Protein AF-A0A1V4VAX2-F1 (afdb_monomer_lite)

Structure (mmCIF, N/CA/C/O backbone):
data_AF-A0A1V4VAX2-F1
#
_entry.id   AF-A0A1V4VAX2-F1
#
loop_
_atom_site.group_PDB
_atom_site.id
_atom_site.type_symbol
_atom_site.label_atom_id
_atom_site.label_alt_id
_atom_site.label_comp_id
_atom_site.label_asym_id
_atom_site.label_entity_id
_atom_site.label_seq_id
_atom_site.pdbx_PDB_ins_code
_atom_site.Cartn_x
_atom_site.Cartn_y
_atom_site.Cartn_z
_atom_site.occupancy
_atom_site.B_iso_or_equiv
_atom_site.auth_seq_id
_atom_site.auth_comp_id
_atom_site.auth_asym_id
_atom_site.auth_atom_id
_atom_site.pdbx_PDB_model_num
ATOM 1 N N . MET A 1 1 ? -25.487 10.716 -40.564 1.00 39.34 1 MET A N 1
ATOM 2 C CA . MET A 1 1 ? -24.117 11.257 -40.443 1.00 39.34 1 MET A CA 1
ATOM 3 C C . MET A 1 1 ? -23.386 10.373 -39.447 1.00 39.34 1 MET A C 1
ATOM 5 O O . MET A 1 1 ? -23.615 10.501 -38.255 1.00 39.34 1 MET A O 1
ATOM 9 N N . ALA A 1 2 ? -22.660 9.371 -39.944 1.00 42.88 2 ALA A N 1
ATOM 10 C CA . ALA A 1 2 ? -21.933 8.409 -39.121 1.00 42.88 2 ALA A CA 1
ATOM 11 C C . ALA A 1 2 ? -20.524 8.959 -38.873 1.00 42.88 2 ALA A C 1
ATOM 13 O O . ALA A 1 2 ? -19.790 9.191 -39.831 1.00 42.88 2 ALA A O 1
ATOM 14 N N . LEU A 1 3 ? -20.179 9.222 -37.613 1.00 48.53 3 LEU A N 1
ATOM 15 C CA . LEU A 1 3 ? -18.826 9.608 -37.222 1.00 48.53 3 LEU A CA 1
ATOM 16 C C . LEU A 1 3 ? -18.012 8.333 -37.002 1.00 48.53 3 LEU A C 1
ATOM 18 O O . LEU A 1 3 ? -18.353 7.496 -36.166 1.00 48.53 3 LEU A O 1
ATOM 22 N N . SER A 1 4 ? -16.986 8.187 -37.839 1.00 50.41 4 SER A N 1
ATOM 23 C CA . SER A 1 4 ? -16.044 7.078 -37.893 1.00 50.41 4 SER A CA 1
ATOM 24 C C . SER A 1 4 ? -15.468 6.729 -36.526 1.00 50.41 4 SER A C 1
ATOM 26 O O . SER A 1 4 ? -14.902 7.566 -35.830 1.00 50.41 4 SER A O 1
ATOM 28 N N . THR A 1 5 ? -15.562 5.450 -36.181 1.00 53.62 5 THR A N 1
ATOM 29 C CA . THR A 1 5 ? -14.800 4.826 -35.105 1.00 53.62 5 THR A CA 1
ATOM 30 C C . THR A 1 5 ? -13.356 4.677 -35.576 1.00 53.62 5 THR A C 1
ATOM 32 O O . THR A 1 5 ? -13.020 3.742 -36.305 1.00 53.62 5 THR A O 1
ATOM 35 N N . GLU A 1 6 ? -12.496 5.616 -35.202 1.00 58.69 6 GLU A N 1
ATOM 36 C CA . GLU A 1 6 ? -11.065 5.529 -35.477 1.00 58.69 6 GLU A CA 1
ATOM 37 C C . GLU A 1 6 ? -10.458 4.496 -34.526 1.00 58.69 6 GLU A C 1
ATOM 39 O O . GLU A 1 6 ? -10.135 4.763 -33.370 1.00 58.69 6 GLU A O 1
ATOM 44 N N . LYS A 1 7 ? -10.374 3.255 -35.012 1.00 52.06 7 LYS A N 1
ATOM 45 C CA . LYS A 1 7 ? -9.631 2.183 -34.361 1.00 52.06 7 LYS A CA 1
ATOM 46 C C . LYS A 1 7 ? -8.171 2.613 -34.283 1.00 52.06 7 LYS A C 1
ATOM 48 O O . LYS A 1 7 ? -7.478 2.623 -35.299 1.00 52.06 7 LYS A O 1
ATOM 53 N N . PHE A 1 8 ? -7.703 2.935 -33.082 1.00 44.44 8 PHE A N 1
ATOM 54 C CA . PHE A 1 8 ? -6.287 3.151 -32.801 1.00 44.44 8 PHE A CA 1
ATOM 55 C C . PHE A 1 8 ? -5.564 1.793 -32.825 1.00 44.44 8 PHE A C 1
ATOM 57 O O . PHE A 1 8 ? -5.205 1.222 -31.801 1.00 44.44 8 PHE A O 1
ATOM 64 N N . ASN A 1 9 ? -5.433 1.228 -34.025 1.00 56.44 9 ASN A N 1
ATOM 65 C CA . ASN A 1 9 ? -4.704 -0.002 -34.287 1.00 56.44 9 ASN A CA 1
ATOM 66 C C . ASN A 1 9 ? -3.225 0.370 -34.451 1.00 56.44 9 ASN A C 1
ATOM 68 O O . ASN A 1 9 ? -2.765 0.697 -35.544 1.00 56.44 9 ASN A O 1
ATOM 72 N N . ASN A 1 10 ? -2.481 0.378 -33.346 1.00 54.09 10 ASN A N 1
ATOM 73 C CA . ASN A 1 10 ? -1.025 0.459 -33.381 1.00 54.09 10 ASN A CA 1
ATOM 74 C C . ASN A 1 10 ? -0.450 -0.954 -33.211 1.00 54.09 10 ASN A C 1
ATOM 76 O O . ASN A 1 10 ? -0.072 -1.360 -32.117 1.00 54.09 10 ASN A O 1
ATOM 80 N N . GLU A 1 11 ? -0.413 -1.716 -34.306 1.00 59.25 11 GLU A N 1
ATOM 81 C CA . GLU A 1 11 ? 0.120 -3.088 -34.347 1.00 59.25 11 GLU A CA 1
ATOM 82 C C . GLU A 1 11 ? 1.662 -3.166 -34.384 1.00 59.25 11 GLU A C 1
ATOM 84 O O . GLU A 1 11 ? 2.218 -4.098 -34.954 1.00 59.25 11 GLU A O 1
ATOM 89 N N . LYS A 1 12 ? 2.404 -2.190 -33.833 1.00 53.47 12 LYS A N 1
ATOM 90 C CA . LYS A 1 12 ? 3.857 -2.074 -34.104 1.00 53.47 12 LYS A CA 1
ATOM 91 C C . LYS A 1 12 ? 4.791 -2.136 -32.901 1.00 53.47 12 LYS A C 1
ATOM 93 O O . LYS A 1 12 ? 5.957 -1.792 -33.037 1.00 53.47 12 LYS A O 1
ATOM 98 N N . ASN A 1 13 ? 4.338 -2.624 -31.750 1.00 48.22 13 ASN A N 1
ATOM 99 C CA . ASN A 1 13 ? 5.244 -2.975 -30.650 1.00 48.22 13 ASN A CA 1
ATOM 100 C C . ASN A 1 13 ? 4.945 -4.378 -30.126 1.00 48.22 13 ASN A C 1
ATOM 102 O O . ASN A 1 13 ? 4.6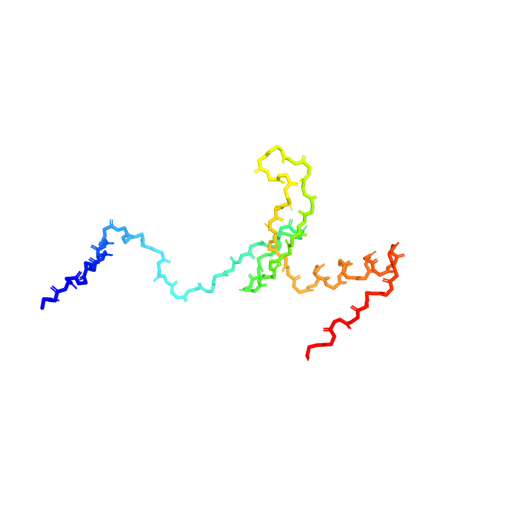27 -4.575 -28.956 1.00 48.22 13 ASN A O 1
ATOM 106 N N . LEU A 1 14 ? 5.060 -5.366 -31.017 1.00 47.44 14 LEU A N 1
ATOM 107 C CA . LEU A 1 14 ? 5.186 -6.759 -30.612 1.00 47.44 14 LEU A CA 1
ATOM 108 C C . LEU A 1 14 ? 6.563 -6.938 -29.948 1.00 47.44 14 LEU A C 1
ATOM 110 O O . LEU A 1 14 ? 7.540 -7.313 -30.590 1.00 47.44 14 LEU A O 1
ATOM 114 N N . HIS A 1 15 ? 6.654 -6.609 -28.659 1.00 48.81 15 HIS A N 1
ATOM 115 C CA . HIS A 1 15 ? 7.746 -7.085 -27.821 1.00 48.81 15 HIS A CA 1
ATOM 116 C C . HIS A 1 15 ? 7.538 -8.600 -27.618 1.00 48.81 15 HIS A C 1
ATOM 118 O O . HIS A 1 15 ? 6.442 -9.000 -27.210 1.00 48.81 15 HIS A O 1
ATOM 124 N N . PRO A 1 16 ? 8.524 -9.462 -27.922 1.00 49.91 16 PRO A N 1
ATOM 125 C CA . PRO A 1 16 ? 8.374 -10.918 -27.887 1.00 49.91 16 PRO A CA 1
ATOM 126 C C . PRO A 1 16 ? 8.421 -11.470 -26.452 1.00 49.91 16 PRO A C 1
ATOM 128 O O . PRO A 1 16 ? 9.265 -12.296 -26.120 1.00 49.91 16 PRO A O 1
ATOM 131 N N . CYS A 1 17 ? 7.523 -11.007 -25.580 1.00 49.75 17 CYS A N 1
ATOM 132 C CA . CYS A 1 17 ? 7.380 -11.541 -24.220 1.00 49.75 17 CYS A CA 1
ATOM 133 C C . CYS A 1 17 ? 5.930 -11.819 -23.820 1.00 49.75 17 CYS A C 1
ATOM 135 O O . CYS A 1 17 ? 5.694 -12.164 -22.670 1.00 49.75 17 CYS A O 1
ATOM 137 N N . VAL A 1 18 ? 4.955 -11.697 -24.731 1.00 50.09 18 VAL A N 1
ATOM 138 C CA . VAL A 1 18 ? 3.568 -12.121 -24.467 1.00 50.09 18 VAL A CA 1
ATOM 139 C C . VAL A 1 18 ? 3.449 -13.645 -24.560 1.00 50.09 18 VAL A C 1
ATOM 141 O O . VAL A 1 18 ? 2.751 -14.199 -25.403 1.00 50.09 18 VAL A O 1
ATOM 144 N N . GLY A 1 19 ? 4.206 -14.323 -23.700 1.00 46.53 19 GLY A N 1
ATOM 145 C CA . GLY A 1 19 ? 3.809 -15.612 -23.172 1.00 46.53 19 GLY A CA 1
ATOM 146 C C . GLY A 1 19 ? 2.781 -15.354 -22.078 1.00 46.53 19 GLY A C 1
ATOM 147 O O . GLY A 1 19 ? 2.947 -14.456 -21.257 1.00 46.53 19 GLY A O 1
ATOM 148 N N . ASP A 1 20 ? 1.703 -16.114 -22.120 1.00 56.34 20 ASP A N 1
ATOM 149 C CA . ASP A 1 20 ? 0.708 -16.286 -21.070 1.00 56.34 20 ASP A CA 1
ATOM 150 C C . ASP A 1 20 ? 1.394 -16.808 -19.784 1.00 56.34 20 ASP A C 1
ATOM 152 O O . ASP A 1 20 ? 1.363 -17.991 -19.468 1.00 56.34 20 ASP A O 1
ATOM 156 N N . GLU A 1 21 ? 2.122 -15.935 -19.086 1.00 55.25 21 GLU A N 1
ATOM 157 C CA . GLU A 1 21 ? 2.831 -16.210 -17.837 1.00 55.25 21 GLU A CA 1
ATOM 158 C C . GLU A 1 21 ? 2.404 -15.138 -16.836 1.00 55.25 21 GLU A C 1
ATOM 160 O O . GLU A 1 21 ? 2.400 -13.943 -17.130 1.00 55.25 21 GLU A O 1
ATOM 165 N N . SER A 1 22 ? 1.917 -15.585 -15.682 1.00 55.88 22 SER A N 1
ATOM 166 C CA . SER A 1 22 ? 1.222 -14.776 -14.685 1.00 55.88 22 SER A CA 1
ATOM 167 C C . SER A 1 22 ? 1.925 -13.437 -14.441 1.00 55.88 22 SER A C 1
ATOM 169 O O . SER A 1 22 ? 3.124 -13.419 -14.186 1.00 55.88 22 SER A O 1
ATOM 171 N N . ASN A 1 23 ? 1.180 -12.327 -14.504 1.00 61.56 23 ASN A N 1
ATOM 172 C CA . ASN A 1 23 ? 1.640 -10.967 -14.198 1.00 61.56 23 ASN A CA 1
ATOM 173 C C . ASN A 1 23 ? 2.038 -10.864 -12.713 1.00 61.56 23 ASN A C 1
ATOM 175 O O . ASN A 1 23 ? 1.310 -10.321 -11.884 1.00 61.56 23 ASN A O 1
ATOM 179 N N . MET A 1 24 ? 3.158 -11.488 -12.366 1.00 72.88 24 MET A N 1
ATOM 180 C CA .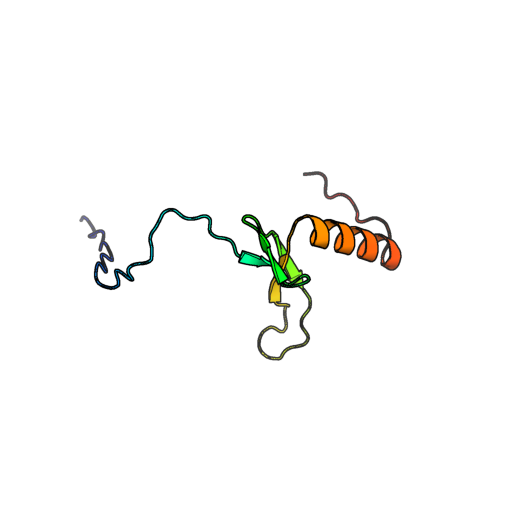 MET A 1 24 ? 3.745 -11.481 -11.043 1.00 72.88 24 MET A CA 1
ATOM 181 C C . MET A 1 24 ? 4.339 -10.095 -10.836 1.00 72.88 24 MET A C 1
ATOM 183 O O . MET A 1 24 ? 5.279 -9.707 -11.523 1.00 72.88 24 MET A O 1
ATOM 187 N N . ALA A 1 25 ? 3.770 -9.346 -9.902 1.00 81.38 25 ALA A N 1
ATOM 188 C CA . ALA A 1 25 ? 4.255 -8.031 -9.534 1.00 81.38 25 ALA A CA 1
ATOM 189 C C . ALA A 1 25 ? 4.871 -8.092 -8.136 1.00 81.38 25 ALA A C 1
ATOM 191 O O . ALA A 1 25 ? 4.389 -8.803 -7.247 1.00 81.38 25 ALA A O 1
ATOM 192 N N . ASP A 1 26 ? 5.948 -7.345 -7.935 1.00 86.69 26 ASP A N 1
ATOM 193 C CA . ASP A 1 26 ? 6.618 -7.280 -6.645 1.00 86.69 26 ASP A CA 1
ATOM 194 C C . ASP A 1 26 ? 5.820 -6.413 -5.670 1.00 86.69 26 ASP A C 1
ATOM 196 O O . ASP A 1 26 ? 5.425 -5.287 -5.975 1.00 86.69 26 ASP A O 1
ATOM 200 N N . CYS A 1 27 ? 5.585 -6.935 -4.467 1.00 87.19 27 CYS A N 1
ATOM 201 C CA . CYS A 1 27 ? 5.002 -6.153 -3.384 1.00 87.19 27 CYS A CA 1
ATOM 202 C C . CYS A 1 27 ? 5.941 -4.998 -2.997 1.00 87.19 27 CYS A C 1
ATOM 204 O O . CYS A 1 27 ? 7.093 -5.235 -2.650 1.00 87.19 27 CYS A O 1
ATOM 206 N N . ASP A 1 28 ? 5.442 -3.762 -2.944 1.00 87.62 28 ASP A N 1
ATOM 207 C CA . ASP A 1 28 ? 6.254 -2.572 -2.632 1.00 87.62 28 ASP A CA 1
ATOM 208 C C . ASP A 1 28 ? 6.816 -2.573 -1.190 1.00 87.62 28 ASP A C 1
ATOM 210 O O . ASP A 1 28 ? 7.754 -1.843 -0.888 1.00 87.62 28 ASP A O 1
ATOM 214 N N . LEU A 1 29 ? 6.274 -3.416 -0.297 1.00 86.50 29 LEU A N 1
ATOM 215 C CA . LEU A 1 29 ? 6.717 -3.539 1.100 1.00 86.50 29 LEU A CA 1
ATOM 216 C C . LEU A 1 29 ? 7.709 -4.677 1.334 1.00 86.50 29 LEU A C 1
ATOM 218 O O . LEU A 1 29 ? 8.726 -4.486 1.994 1.00 86.50 29 LEU A O 1
ATOM 222 N N . CYS A 1 30 ? 7.386 -5.880 0.856 1.00 89.75 30 CYS A N 1
ATOM 223 C CA . CYS A 1 30 ? 8.183 -7.081 1.125 1.00 89.75 30 CYS A CA 1
ATOM 224 C C . CYS A 1 30 ? 8.949 -7.600 -0.093 1.00 89.75 30 CYS A C 1
ATOM 226 O O . CYS A 1 30 ? 9.577 -8.650 0.022 1.00 89.75 30 CYS A O 1
ATOM 228 N N . THR A 1 31 ? 8.831 -6.914 -1.238 1.00 87.94 31 THR A N 1
ATOM 229 C CA . THR A 1 31 ? 9.494 -7.197 -2.525 1.00 87.94 31 THR A CA 1
ATOM 230 C C . THR A 1 31 ? 9.314 -8.617 -3.050 1.00 87.94 31 THR A C 1
ATOM 232 O O . THR A 1 31 ? 10.030 -9.058 -3.943 1.00 87.94 31 THR A O 1
ATOM 235 N N . ARG A 1 32 ? 8.336 -9.357 -2.516 1.00 86.38 32 ARG A N 1
ATOM 236 C CA . ARG A 1 32 ? 7.978 -10.678 -3.026 1.00 86.38 32 ARG A CA 1
ATOM 237 C C . ARG A 1 32 ? 7.082 -10.535 -4.242 1.00 86.38 32 ARG A C 1
ATOM 239 O O . ARG A 1 32 ? 6.035 -9.889 -4.156 1.00 86.38 32 ARG A O 1
ATOM 246 N N . ALA A 1 33 ? 7.457 -11.232 -5.306 1.00 85.38 33 ALA A N 1
ATOM 247 C CA . ALA A 1 33 ? 6.632 -11.426 -6.482 1.00 85.38 33 ALA A CA 1
ATOM 248 C C . ALA A 1 33 ? 5.338 -12.164 -6.105 1.00 85.38 33 ALA A C 1
ATOM 250 O O . ALA A 1 33 ? 5.360 -13.273 -5.554 1.00 85.38 33 ALA A O 1
ATOM 251 N N . ARG A 1 34 ? 4.193 -11.540 -6.380 1.00 82.88 34 ARG A N 1
ATOM 252 C CA . ARG A 1 34 ? 2.862 -12.111 -6.153 1.00 82.88 34 ARG A CA 1
ATOM 253 C C . ARG A 1 34 ? 1.987 -11.876 -7.385 1.00 82.88 34 ARG A C 1
ATOM 255 O O . ARG A 1 34 ? 2.104 -10.830 -8.016 1.00 82.88 34 ARG A O 1
ATOM 262 N N . PRO A 1 35 ? 1.086 -12.817 -7.712 1.00 82.38 35 PRO A N 1
ATOM 263 C CA . PRO A 1 35 ? 0.201 -12.670 -8.868 1.00 82.38 35 PRO A CA 1
ATOM 264 C C . PRO A 1 35 ? -0.872 -11.597 -8.638 1.00 82.38 35 PRO A C 1
ATOM 266 O O . PRO A 1 35 ? -1.401 -11.029 -9.587 1.00 82.38 35 PRO A O 1
ATOM 269 N N . THR A 1 36 ? -1.186 -11.315 -7.371 1.00 83.00 36 THR A N 1
ATOM 270 C CA . THR A 1 36 ? -2.211 -10.354 -6.968 1.00 83.00 36 THR A CA 1
ATOM 271 C C . THR A 1 36 ? -1.612 -9.363 -5.981 1.00 83.00 36 THR A C 1
ATOM 273 O O . THR A 1 36 ? -1.113 -9.757 -4.924 1.00 83.00 36 THR A O 1
ATOM 276 N N . LEU A 1 37 ? -1.696 -8.077 -6.319 1.00 86.00 37 LEU A N 1
ATOM 277 C CA . LEU A 1 37 ? -1.361 -6.962 -5.439 1.00 86.00 37 LEU A CA 1
ATOM 278 C C . LEU A 1 37 ? -2.578 -6.051 -5.274 1.00 86.00 37 LEU A C 1
ATOM 280 O O . LEU A 1 37 ? -3.304 -5.779 -6.229 1.00 86.00 37 LEU A O 1
ATOM 284 N N . TYR A 1 38 ? -2.766 -5.551 -4.060 1.00 87.06 38 TYR A N 1
ATOM 285 C CA . TYR A 1 38 ? -3.812 -4.613 -3.690 1.00 87.06 38 TYR A CA 1
ATOM 286 C C . TYR A 1 38 ? -3.250 -3.188 -3.701 1.00 87.06 38 TYR A C 1
ATOM 288 O O . TYR A 1 38 ? -2.237 -2.931 -3.044 1.00 87.06 38 TYR A O 1
ATOM 296 N N . PRO A 1 39 ? -3.868 -2.246 -4.432 1.00 85.81 39 PRO A N 1
ATOM 297 C CA . PRO A 1 39 ? -3.433 -0.859 -4.430 1.00 85.81 39 PRO A CA 1
ATOM 298 C C . PRO A 1 39 ? -3.859 -0.176 -3.125 1.00 85.81 39 PRO A C 1
ATOM 300 O O . PRO A 1 39 ? -5.046 0.003 -2.863 1.00 85.81 39 PRO A O 1
ATOM 303 N N . ILE A 1 40 ? -2.891 0.259 -2.321 1.00 86.12 40 ILE A N 1
ATOM 304 C CA . ILE A 1 40 ? -3.122 1.091 -1.137 1.00 86.12 40 ILE A CA 1
ATOM 305 C C . ILE A 1 40 ? -2.642 2.517 -1.392 1.00 86.12 40 ILE A C 1
ATOM 307 O O . ILE A 1 40 ? -1.590 2.735 -1.995 1.00 86.12 40 ILE A O 1
ATOM 311 N N . LYS A 1 41 ? -3.401 3.509 -0.919 1.00 83.12 41 LYS A N 1
ATOM 312 C CA . LYS A 1 41 ? -2.986 4.913 -0.981 1.00 83.12 41 LYS A CA 1
ATOM 313 C C . LYS A 1 41 ? -2.128 5.233 0.240 1.00 83.12 41 LYS A C 1
ATOM 315 O O . LYS A 1 41 ? -2.645 5.328 1.351 1.00 83.12 41 LYS A O 1
ATOM 320 N N . ALA A 1 42 ? -0.825 5.392 0.036 1.00 79.38 42 ALA A N 1
ATOM 321 C CA . ALA A 1 42 ? 0.101 5.782 1.089 1.00 79.38 42 ALA A CA 1
ATOM 322 C C . ALA A 1 42 ? 0.325 7.305 1.058 1.00 79.38 42 ALA A C 1
ATOM 324 O O . ALA A 1 42 ? 0.581 7.859 -0.019 1.00 79.38 42 ALA A O 1
ATOM 325 N N . PRO A 1 43 ? 0.263 8.005 2.207 1.00 72.75 43 PRO A N 1
ATOM 326 C CA . PRO A 1 43 ? 0.651 9.406 2.267 1.00 72.75 43 PRO A CA 1
ATOM 327 C C . PRO A 1 43 ? 2.159 9.500 2.017 1.00 72.75 43 PRO A C 1
ATOM 329 O O . PRO A 1 43 ? 2.966 9.091 2.850 1.00 72.75 43 PRO A O 1
ATOM 332 N N . VAL A 1 44 ? 2.550 10.020 0.855 1.00 72.12 44 VAL A N 1
ATOM 333 C CA . VAL A 1 44 ? 3.952 10.297 0.544 1.00 72.12 44 VAL A CA 1
ATOM 334 C C . VAL A 1 44 ? 4.180 11.796 0.663 1.00 72.12 44 VAL A C 1
ATOM 336 O O . VAL A 1 44 ? 3.485 12.586 0.036 1.00 72.12 44 VAL A O 1
ATOM 339 N N . HIS A 1 45 ? 5.165 12.203 1.460 1.00 60.81 45 HIS A N 1
ATOM 340 C CA . HIS A 1 45 ? 5.626 13.592 1.480 1.00 60.81 45 HIS A CA 1
ATOM 341 C C . HIS A 1 45 ? 6.630 13.797 0.343 1.00 60.81 45 HIS A C 1
ATOM 343 O O . HIS A 1 45 ? 7.817 13.999 0.573 1.00 60.81 45 HIS A O 1
ATOM 349 N N . ASN A 1 46 ? 6.161 13.681 -0.900 1.00 63.09 46 ASN A N 1
ATOM 350 C CA . ASN A 1 46 ? 6.961 13.978 -2.083 1.00 63.09 46 ASN A CA 1
ATOM 351 C C . ASN A 1 46 ? 6.260 15.052 -2.913 1.00 63.09 46 ASN A C 1
ATOM 353 O O . ASN A 1 46 ? 5.052 14.976 -3.131 1.00 63.09 46 ASN A O 1
ATOM 357 N N . LEU A 1 47 ? 7.033 16.021 -3.415 1.00 59.81 47 LEU A N 1
ATOM 358 C CA . LEU A 1 47 ? 6.537 17.151 -4.217 1.00 59.81 47 LEU A CA 1
ATOM 359 C C . LEU A 1 47 ? 5.731 16.709 -5.451 1.00 59.81 47 LEU A C 1
ATOM 361 O O . LEU A 1 47 ? 4.862 17.439 -5.912 1.00 59.81 47 LEU A O 1
ATOM 365 N N . THR A 1 48 ? 6.006 15.511 -5.969 1.00 65.62 48 THR A N 1
ATOM 366 C CA . THR A 1 48 ? 5.337 14.934 -7.143 1.00 65.62 48 THR A CA 1
ATOM 367 C C . THR A 1 48 ? 3.927 14.416 -6.849 1.00 65.62 48 THR A C 1
ATOM 369 O O . THR A 1 48 ? 3.089 14.420 -7.742 1.00 65.62 48 THR A O 1
ATOM 372 N N . TYR A 1 49 ? 3.649 13.982 -5.615 1.00 61.66 49 TYR A N 1
ATOM 373 C CA . TYR A 1 49 ? 2.357 13.403 -5.226 1.00 61.66 49 TYR A CA 1
ATOM 374 C C . TYR A 1 49 ? 1.928 13.927 -3.851 1.00 61.66 49 TYR A C 1
ATOM 376 O O . TYR A 1 49 ? 1.964 13.180 -2.870 1.00 61.66 49 TYR A O 1
ATOM 384 N N . PRO A 1 50 ? 1.514 15.205 -3.762 1.00 65.44 50 PRO A N 1
ATOM 385 C CA . PRO A 1 50 ? 1.139 15.825 -2.490 1.00 65.44 50 PRO A CA 1
ATOM 386 C C . PRO A 1 50 ? -0.070 15.142 -1.834 1.00 65.44 50 PRO A C 1
ATOM 388 O O . PRO A 1 50 ? -0.220 15.158 -0.618 1.00 65.44 50 PRO A O 1
ATOM 391 N N . GLU A 1 51 ? -0.919 14.504 -2.637 1.00 68.00 51 GLU A N 1
ATOM 392 C CA . GLU A 1 51 ? -2.116 13.783 -2.204 1.00 68.00 51 GLU A CA 1
ATOM 393 C C . GLU A 1 51 ? -1.858 12.310 -1.832 1.00 68.00 51 GLU A C 1
ATOM 395 O O . GLU A 1 51 ? -2.790 11.622 -1.412 1.00 68.00 51 GLU A O 1
ATOM 400 N N . GLY A 1 52 ? -0.613 11.830 -1.933 1.00 72.69 52 GLY A N 1
ATOM 401 C CA . GLY A 1 52 ? -0.226 10.440 -1.689 1.00 72.69 52 GLY A CA 1
ATOM 402 C C . GLY A 1 52 ? -0.027 9.630 -2.973 1.00 72.69 52 GLY A C 1
ATOM 403 O O . GLY A 1 52 ? -0.554 9.972 -4.028 1.00 72.69 52 GLY A O 1
ATOM 404 N N . ALA A 1 53 ? 0.732 8.538 -2.881 1.00 79.25 53 ALA A N 1
ATOM 405 C CA . ALA A 1 53 ? 1.011 7.641 -4.000 1.00 79.25 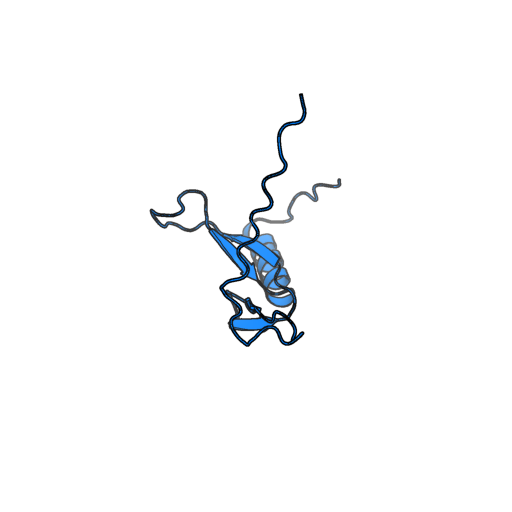53 ALA A CA 1
ATOM 406 C C . ALA A 1 53 ? 0.346 6.281 -3.773 1.00 79.25 53 ALA A C 1
ATOM 408 O O . ALA A 1 53 ? 0.240 5.804 -2.640 1.00 79.25 53 ALA A O 1
ATOM 409 N N . TYR A 1 54 ? -0.082 5.649 -4.865 1.00 83.69 54 TYR A N 1
ATOM 410 C CA . TYR A 1 54 ? -0.585 4.282 -4.825 1.00 83.69 54 TYR A CA 1
ATOM 411 C C . TYR A 1 54 ? 0.581 3.296 -4.800 1.00 83.69 54 TYR A C 1
ATOM 413 O O . TYR A 1 54 ? 1.503 3.394 -5.609 1.00 83.69 54 TYR A O 1
ATOM 421 N N . LYS A 1 55 ? 0.526 2.347 -3.867 1.00 84.94 55 LYS A N 1
ATOM 422 C CA . LYS A 1 55 ? 1.500 1.266 -3.701 1.00 84.94 55 LYS A CA 1
ATOM 423 C C . LYS A 1 55 ? 0.796 -0.079 -3.826 1.00 84.94 55 LYS A C 1
ATOM 425 O O . LYS A 1 55 ? -0.268 -0.264 -3.244 1.00 84.94 55 LYS A O 1
ATOM 430 N N . GLY A 1 56 ? 1.374 -1.007 -4.586 1.00 88.50 56 GLY A N 1
ATOM 431 C CA . GLY A 1 56 ? 0.862 -2.371 -4.711 1.00 88.50 56 GLY A CA 1
ATOM 432 C C . GLY A 1 56 ? 1.404 -3.247 -3.588 1.00 88.50 56 GLY A 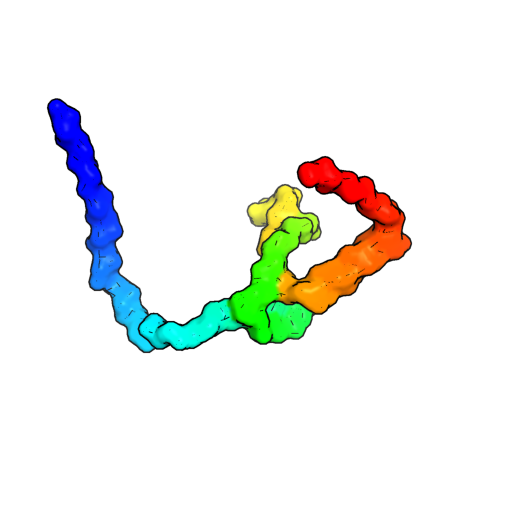C 1
ATOM 433 O O . GLY A 1 56 ? 2.610 -3.468 -3.515 1.00 88.50 56 GLY A O 1
ATOM 434 N N . VAL A 1 57 ? 0.533 -3.743 -2.713 1.00 89.38 57 VAL A N 1
ATOM 435 C CA . VAL A 1 57 ? 0.923 -4.596 -1.582 1.00 89.38 57 VAL A CA 1
ATOM 436 C C . VAL A 1 57 ? 0.261 -5.962 -1.662 1.00 89.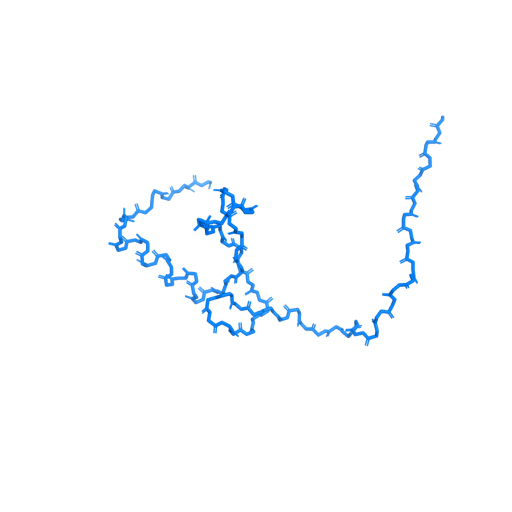38 57 VAL A C 1
ATOM 438 O O . VAL A 1 57 ? -0.852 -6.098 -2.157 1.00 89.38 57 VAL A O 1
ATOM 441 N N . CYS A 1 58 ? 0.941 -6.999 -1.186 1.00 90.88 58 CYS A N 1
ATOM 442 C CA . CYS A 1 58 ? 0.356 -8.333 -1.113 1.00 90.88 58 CYS A CA 1
ATOM 443 C C . CYS A 1 58 ? -0.631 -8.462 0.058 1.00 90.88 58 CYS A C 1
ATOM 445 O O . CYS A 1 58 ? -0.628 -7.646 0.979 1.00 90.88 58 CYS A O 1
ATOM 447 N N . ASP A 1 59 ? -1.432 -9.527 0.033 1.00 88.31 59 ASP A N 1
ATOM 448 C CA . ASP A 1 59 ? -2.415 -9.890 1.063 1.00 88.31 59 ASP A CA 1
ATOM 449 C C . ASP A 1 59 ? -1.823 -9.910 2.484 1.00 88.31 59 ASP A C 1
ATOM 451 O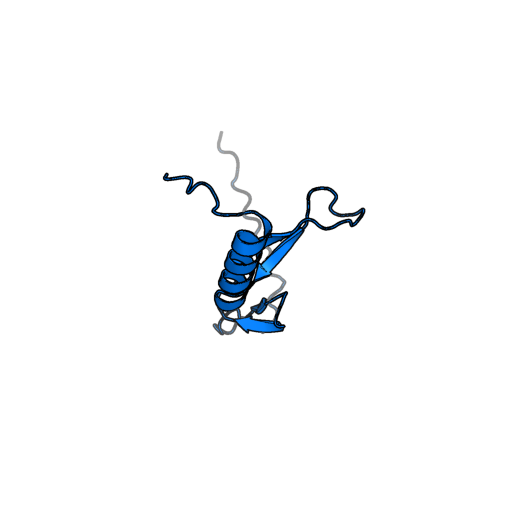 O . ASP A 1 59 ? -2.376 -9.312 3.400 1.00 88.31 59 ASP A O 1
ATOM 455 N N . ILE A 1 60 ? -0.641 -10.507 2.650 1.00 89.81 60 ILE A N 1
ATOM 456 C CA . ILE A 1 60 ? 0.037 -10.617 3.949 1.00 89.81 60 ILE A CA 1
ATOM 457 C C . ILE A 1 60 ? 0.421 -9.232 4.484 1.00 89.81 60 ILE A C 1
ATOM 459 O O . ILE A 1 60 ? 0.191 -8.902 5.645 1.00 89.81 60 ILE A O 1
ATOM 463 N N . CYS A 1 61 ? 1.024 -8.395 3.636 1.00 89.88 61 CYS A N 1
ATOM 464 C CA . CYS A 1 61 ? 1.428 -7.051 4.038 1.00 89.88 61 CYS A CA 1
ATOM 465 C C . CYS A 1 61 ? 0.222 -6.150 4.314 1.00 89.88 61 CYS A C 1
ATOM 467 O O . CYS A 1 61 ? 0.314 -5.288 5.186 1.00 89.88 61 CYS A O 1
ATOM 469 N N . LEU A 1 62 ? -0.889 -6.357 3.604 1.00 89.00 62 LEU A N 1
ATOM 470 C CA . LEU A 1 62 ? -2.141 -5.653 3.855 1.00 89.00 62 LEU A CA 1
ATOM 471 C C . LEU A 1 62 ? -2.666 -5.951 5.267 1.00 89.00 62 LEU A C 1
ATOM 473 O O . LEU A 1 62 ? -2.918 -5.012 6.016 1.00 89.00 62 LEU A O 1
ATOM 477 N N . GLU A 1 63 ? -2.699 -7.220 5.680 1.00 90.19 63 GLU A N 1
ATOM 478 C CA . GLU A 1 63 ? -3.146 -7.611 7.026 1.00 90.19 63 GLU A CA 1
ATOM 479 C C . GLU A 1 63 ? -2.260 -7.002 8.131 1.00 90.19 63 GLU A C 1
ATOM 481 O O . GLU A 1 63 ? -2.753 -6.474 9.131 1.00 90.19 63 GLU A O 1
ATOM 486 N N . HIS A 1 64 ? -0.936 -6.997 7.939 1.00 89.88 64 HIS A N 1
ATOM 487 C CA . HIS A 1 64 ? -0.016 -6.355 8.884 1.00 89.88 64 HIS A CA 1
ATOM 488 C C . HIS A 1 64 ? -0.221 -4.839 8.979 1.00 89.88 64 HIS A C 1
ATOM 490 O O . HIS A 1 64 ? -0.113 -4.273 10.070 1.00 89.88 64 HIS A O 1
ATOM 496 N N . LEU A 1 65 ? -0.514 -4.178 7.856 1.00 87.00 65 LEU A N 1
ATOM 497 C CA . LEU A 1 65 ? -0.833 -2.753 7.833 1.00 87.00 65 LEU A CA 1
ATOM 498 C C . LEU A 1 65 ? -2.139 -2.464 8.567 1.00 87.00 65 LEU A C 1
ATOM 500 O O . LEU A 1 65 ? -2.187 -1.521 9.352 1.00 87.00 65 LEU A O 1
ATOM 504 N N . GLU A 1 66 ? -3.179 -3.265 8.337 1.00 87.31 66 GLU A N 1
ATOM 505 C CA . GLU A 1 66 ? -4.464 -3.128 9.022 1.00 87.31 66 GLU A CA 1
ATOM 506 C C . GLU A 1 66 ? -4.302 -3.311 10.527 1.00 87.31 66 GLU A C 1
ATOM 508 O O . GLU A 1 66 ? -4.753 -2.462 11.296 1.00 87.31 66 GLU A O 1
ATOM 513 N N . LYS A 1 67 ? -3.562 -4.339 10.950 1.00 88.75 67 LYS A N 1
ATOM 514 C CA . LYS A 1 67 ? -3.253 -4.571 12.361 1.00 88.75 67 LYS A CA 1
ATOM 515 C C . LYS A 1 67 ? -2.488 -3.399 12.980 1.00 88.75 67 LYS A C 1
ATOM 517 O O . LYS A 1 67 ? -2.903 -2.874 14.009 1.00 88.75 67 LYS A O 1
ATOM 522 N N . GLY A 1 68 ? -1.417 -2.934 12.334 1.00 88.12 68 GLY A N 1
ATOM 523 C CA . GLY A 1 68 ? -0.637 -1.794 12.826 1.00 88.12 68 GLY A CA 1
ATOM 524 C C . GLY A 1 68 ? -1.442 -0.490 12.851 1.00 88.12 68 GLY A C 1
ATOM 525 O O . GLY A 1 68 ? -1.258 0.346 13.738 1.00 88.12 68 GLY A O 1
ATOM 526 N N . TRP A 1 69 ? -2.371 -0.318 11.908 1.00 85.62 69 TRP A N 1
ATOM 527 C CA . TRP A 1 69 ? -3.302 0.804 11.900 1.00 85.62 69 TRP A CA 1
ATOM 528 C C . TRP A 1 69 ? -4.288 0.709 13.068 1.00 85.62 69 TRP A C 1
ATOM 530 O O . TRP A 1 69 ? -4.469 1.697 13.776 1.00 85.62 69 TRP A O 1
ATOM 540 N N . GLN A 1 70 ? -4.853 -0.473 13.333 1.00 87.00 70 GLN A N 1
ATOM 541 C CA . GLN A 1 70 ? -5.742 -0.705 14.472 1.00 87.00 70 GLN A CA 1
ATOM 542 C C . GLN A 1 70 ? -5.046 -0.466 15.816 1.00 87.00 70 GLN A C 1
ATOM 544 O O . GLN A 1 70 ? -5.635 0.143 16.707 1.00 87.00 70 GLN A O 1
ATOM 549 N N . GLU A 1 71 ? -3.786 -0.882 15.957 1.00 87.50 71 GLU A N 1
ATOM 550 C CA . GLU A 1 71 ? -2.994 -0.645 17.170 1.00 87.50 71 GLU A CA 1
ATOM 551 C C . GLU A 1 71 ? -2.719 0.846 17.413 1.00 87.50 71 GLU A C 1
ATOM 553 O O . GLU A 1 71 ? -2.665 1.284 18.561 1.00 87.50 71 GLU A O 1
ATOM 558 N N . ARG A 1 72 ? -2.551 1.643 16.348 1.00 83.12 72 ARG A N 1
ATOM 559 C CA . ARG A 1 72 ? -2.234 3.077 16.468 1.00 83.12 72 ARG A CA 1
ATOM 560 C C . ARG A 1 72 ? -3.443 4.000 16.507 1.00 83.12 72 ARG A C 1
ATOM 562 O O . ARG A 1 72 ? -3.381 5.029 17.174 1.00 83.12 72 ARG A O 1
ATOM 569 N N . PHE A 1 73 ? -4.499 3.674 15.774 1.00 82.44 73 PHE A N 1
ATOM 570 C CA . PHE A 1 73 ? -5.647 4.557 15.555 1.00 82.44 73 PHE A CA 1
ATOM 571 C C . PHE A 1 73 ? -6.971 3.977 16.076 1.00 82.44 73 PHE A C 1
ATOM 573 O O . PHE A 1 73 ? -7.971 4.692 16.099 1.00 82.44 73 PHE A O 1
ATOM 580 N N . GLY A 1 74 ? -6.991 2.724 16.543 1.00 79.25 74 GLY A N 1
ATOM 581 C CA . GLY A 1 74 ? -8.194 2.038 17.017 1.00 79.25 74 GLY A CA 1
ATOM 582 C C . GLY A 1 74 ? -8.977 1.338 15.901 1.00 79.25 74 GLY A C 1
ATOM 583 O O . GLY A 1 74 ? -8.524 1.225 14.766 1.00 79.25 74 GLY A O 1
ATOM 584 N N . SER A 1 75 ? -10.169 0.818 16.216 1.00 68.56 75 SER A N 1
ATOM 585 C CA . SER A 1 75 ? -11.013 0.141 15.218 1.00 68.56 75 SER A CA 1
ATOM 586 C C . SER A 1 75 ? -11.557 1.136 14.193 1.00 68.56 75 SER A C 1
ATOM 588 O O . SER A 1 75 ? -12.159 2.147 14.552 1.00 68.56 75 SER A O 1
ATOM 590 N N . LYS A 1 76 ? -11.360 0.834 12.907 1.00 59.25 76 LYS A N 1
ATOM 591 C CA . LYS A 1 76 ? -11.930 1.603 11.797 1.00 59.25 76 LYS A CA 1
ATOM 592 C C . LYS A 1 76 ? -13.451 1.446 11.881 1.00 59.25 76 LYS A C 1
ATOM 594 O O . LYS A 1 76 ? -13.896 0.320 12.107 1.00 59.25 76 LYS A O 1
ATOM 599 N N . PRO A 1 77 ? -14.259 2.506 11.716 1.00 55.03 77 PRO A N 1
ATOM 600 C CA . PRO A 1 77 ? -15.679 2.301 11.490 1.00 55.03 77 PRO A CA 1
ATOM 601 C C . PRO A 1 77 ? -15.806 1.484 10.200 1.00 55.03 77 PRO A C 1
ATOM 603 O O . PRO A 1 77 ? -15.404 1.944 9.133 1.00 55.03 77 PRO A O 1
ATOM 606 N N . GLU A 1 78 ? -16.271 0.241 10.318 1.00 55.66 78 GLU A N 1
ATOM 607 C CA . GLU A 1 78 ? -16.716 -0.567 9.185 1.00 55.66 78 GLU A CA 1
ATOM 608 C C . GLU A 1 78 ? -17.730 0.274 8.400 1.00 55.66 78 GLU A C 1
ATOM 610 O O . GLU A 1 78 ? -18.858 0.484 8.853 1.00 55.66 78 GLU A O 1
ATOM 615 N N . GLU A 1 79 ? -17.337 0.790 7.236 1.00 53.09 79 GLU A N 1
ATOM 616 C CA . GLU A 1 79 ? -18.293 1.333 6.280 1.00 53.09 79 GLU A CA 1
ATOM 617 C C . GLU A 1 79 ? -19.014 0.130 5.663 1.00 53.09 79 GLU A C 1
ATOM 619 O O . GLU A 1 79 ? -18.611 -0.417 4.637 1.00 53.09 79 GLU A O 1
ATOM 624 N N . LYS A 1 80 ? -20.041 -0.348 6.377 1.00 43.47 80 LYS A N 1
ATOM 625 C CA . LYS A 1 80 ? -21.018 -1.304 5.860 1.00 43.47 80 LYS A CA 1
ATOM 626 C C . LYS A 1 80 ? -21.652 -0.676 4.626 1.00 43.47 80 LYS A C 1
ATOM 628 O O . LYS A 1 80 ? -22.379 0.311 4.751 1.00 43.47 80 LYS A O 1
ATOM 633 N N . LYS A 1 81 ? -21.354 -1.238 3.462 1.00 35.50 81 LYS A N 1
ATOM 634 C CA . LYS A 1 81 ? -22.040 -0.928 2.213 1.00 35.50 81 LYS A CA 1
ATOM 635 C C . LYS A 1 81 ? -23.110 -1.970 1.934 1.00 35.50 81 LYS A C 1
ATOM 637 O O . LYS A 1 81 ? -22.840 -3.160 2.207 1.00 35.50 81 LYS A O 1
#

Foldseek 3Di:
DDDDDPPPPPVPPPPPPPDPDQPFDAFPPPRDTDSAWDWDFDCDPDPVCNPGDTGTHDPVVVVVVQVVCCVVPNDDPPPDD

pLDDT: mean 70.78, std 16.63, range [35.5, 90.88]

Radius of gyration: 19.8 Å; chains: 1; bounding box: 34×33×58 Å

Sequence (81 aa):
MALSTEKFNNEKNLHPCVGDESNMADCDLCTRARPTLYPIKAPVHNLTYPEGAYKGVCDICLEHLEKGWQERFGSKPEEKK

Secondary structure (DSSP, 8-state):
-PPP-----------TT-------EE-TTT--EES--EEEEE----TT-TT-EEEEE-HHHHHHHHHHHHHHH--------